Protein AF-A0A2V8TYW5-F1 (afdb_monomer_lite)

Radius of gyration: 23.54 Å; chains: 1; bounding box: 40×70×48 Å

Foldseek 3Di:
DQALVNLVVVLVVLVVCCVVCVVVDDPVVNVVSVVVSVVSVVVSVVNVVVVVVVVCVVVPPPDDDPDPPPDDDDDDDDPPDDDDDDDD

Secondary structure (DSSP, 8-state):
---HHHHHHHHHHHHHHHHHHTTTS-HHHHHHHHHHHHHHHHHHHHHHHHHHHHHHHHH-TTS-------------------------

pLDDT: mean 76.31, std 21.34, range [40.59, 97.56]

Sequence (88 aa):
MVTAGQLKTKIDTLRKKLEEKGPSLSAATRRLKTKRLKRLQRARRVALAMDKKRADEKKGGKTAASPPAAEEKPVAAGSGAAPQEAGA

Structure (mmCIF, N/CA/C/O backbone):
data_AF-A0A2V8TYW5-F1
#
_entry.id   AF-A0A2V8TYW5-F1
#
loop_
_atom_site.group_PDB
_atom_site.id
_atom_site.type_symbol
_atom_site.label_atom_id
_atom_site.label_alt_id
_atom_site.label_comp_id
_atom_site.label_asym_id
_atom_site.label_entity_id
_atom_site.label_seq_id
_atom_site.pdbx_PDB_ins_code
_atom_site.Cartn_x
_atom_site.Cartn_y
_atom_site.Cartn_z
_atom_site.occupancy
_atom_site.B_iso_or_equiv
_atom_site.auth_seq_id
_atom_site.auth_comp_id
_atom_site.auth_asym_id
_atom_site.auth_atom_id
_atom_site.pdbx_PDB_model_num
ATOM 1 N N . MET A 1 1 ? 10.124 -10.334 -5.262 1.00 61.94 1 MET A N 1
ATOM 2 C CA . MET A 1 1 ? 9.878 -8.897 -5.542 1.00 61.94 1 MET A CA 1
ATOM 3 C C . MET A 1 1 ? 8.369 -8.664 -5.501 1.00 61.94 1 MET A C 1
ATOM 5 O O . MET A 1 1 ? 7.654 -9.462 -6.091 1.00 61.94 1 MET A O 1
ATOM 9 N N . VAL A 1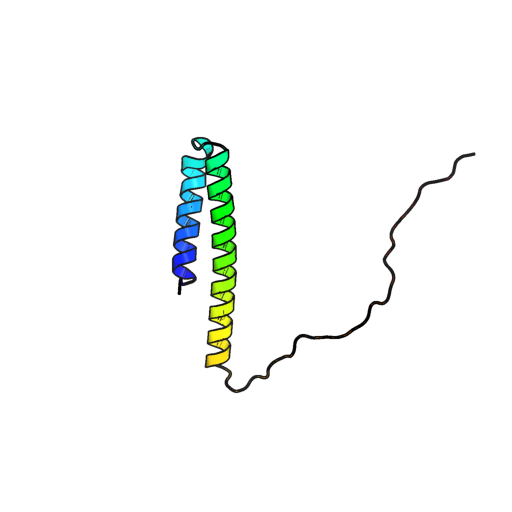 2 ? 7.862 -7.679 -4.749 1.00 77.94 2 VAL A N 1
ATOM 10 C CA . VAL A 1 2 ? 6.404 -7.434 -4.661 1.00 77.94 2 VAL A CA 1
ATOM 11 C C . VAL A 1 2 ? 5.932 -6.762 -5.949 1.00 77.94 2 VAL A C 1
ATOM 13 O O . VAL A 1 2 ? 6.516 -5.758 -6.350 1.00 77.94 2 VAL A O 1
ATOM 16 N N . THR A 1 3 ? 4.883 -7.287 -6.580 1.00 86.81 3 THR A N 1
ATOM 17 C CA . THR A 1 3 ? 4.373 -6.743 -7.850 1.00 86.81 3 THR A CA 1
ATOM 18 C C . THR A 1 3 ? 3.468 -5.528 -7.633 1.00 86.81 3 THR A C 1
ATOM 20 O O . THR A 1 3 ? 2.851 -5.359 -6.572 1.00 86.81 3 THR A O 1
ATOM 23 N N . ALA A 1 4 ? 3.325 -4.681 -8.658 1.00 86.69 4 ALA A N 1
ATOM 24 C CA . ALA A 1 4 ? 2.411 -3.537 -8.613 1.00 86.69 4 ALA A CA 1
ATOM 25 C C . ALA A 1 4 ? 0.947 -3.948 -8.334 1.00 86.69 4 ALA A C 1
ATOM 27 O O . ALA A 1 4 ? 0.217 -3.209 -7.663 1.00 86.69 4 ALA A O 1
ATOM 28 N N . GLY A 1 5 ? 0.536 -5.140 -8.789 1.00 89.12 5 GLY A N 1
ATOM 29 C CA . GLY A 1 5 ? -0.781 -5.727 -8.517 1.00 89.12 5 GLY A CA 1
ATOM 30 C C . GLY A 1 5 ? -0.988 -6.057 -7.036 1.00 89.12 5 GLY A C 1
ATOM 31 O O . GLY A 1 5 ? -1.972 -5.625 -6.439 1.00 89.12 5 GLY A O 1
ATOM 32 N N . GLN A 1 6 ? -0.011 -6.706 -6.394 1.00 91.56 6 GLN A N 1
ATOM 33 C CA . GLN A 1 6 ? -0.064 -6.999 -4.954 1.00 91.56 6 GLN A CA 1
ATOM 34 C C . GLN A 1 6 ? -0.105 -5.720 -4.103 1.00 91.56 6 GLN A C 1
ATOM 36 O O . GLN A 1 6 ? -0.768 -5.674 -3.062 1.00 91.56 6 GLN A O 1
ATOM 41 N N . LEU A 1 7 ? 0.596 -4.666 -4.535 1.00 94.25 7 LEU A N 1
ATOM 42 C CA . LEU A 1 7 ? 0.556 -3.365 -3.866 1.00 94.25 7 LEU A CA 1
ATOM 43 C C . LEU A 1 7 ? -0.809 -2.686 -4.012 1.00 94.25 7 LEU A C 1
ATOM 45 O O . LEU A 1 7 ? -1.269 -2.091 -3.040 1.00 94.25 7 LEU A O 1
ATOM 49 N N . LYS A 1 8 ? -1.476 -2.809 -5.168 1.00 94.50 8 LYS A N 1
ATOM 50 C CA . LYS A 1 8 ? -2.840 -2.293 -5.370 1.00 94.50 8 LYS A CA 1
ATOM 51 C C . LYS A 1 8 ? -3.815 -2.917 -4.371 1.00 94.50 8 LYS A C 1
ATOM 53 O O . LYS A 1 8 ? -4.441 -2.181 -3.617 1.00 94.50 8 LYS A O 1
ATOM 58 N N . THR A 1 9 ? -3.852 -4.245 -4.268 1.00 96.25 9 THR A N 1
ATOM 59 C CA . THR A 1 9 ? -4.749 -4.936 -3.325 1.00 96.25 9 THR A CA 1
ATOM 60 C C . THR A 1 9 ? -4.493 -4.508 -1.879 1.00 96.25 9 THR A C 1
ATOM 62 O O . THR A 1 9 ? -5.427 -4.229 -1.133 1.00 96.25 9 THR A O 1
ATOM 65 N N . LYS A 1 10 ? -3.222 -4.373 -1.470 1.00 95.06 10 LYS A N 1
ATOM 66 C CA . LYS A 1 10 ? -2.875 -3.899 -0.117 1.00 95.06 10 LYS A CA 1
ATOM 67 C C . LYS A 1 10 ? -3.323 -2.457 0.137 1.00 95.06 10 LYS A C 1
ATOM 69 O O . LYS A 1 10 ? -3.732 -2.152 1.256 1.00 95.06 10 LYS A O 1
ATOM 74 N N . ILE A 1 11 ? -3.219 -1.579 -0.863 1.00 96.62 11 ILE A N 1
ATOM 75 C CA . ILE A 1 11 ? -3.693 -0.190 -0.786 1.00 96.62 11 ILE A CA 1
ATOM 76 C C . ILE A 1 11 ? -5.213 -0.169 -0.625 1.00 96.62 11 ILE A C 1
ATOM 78 O O . ILE A 1 11 ? -5.692 0.480 0.302 1.00 96.62 11 ILE A O 1
ATOM 82 N N . ASP A 1 12 ? -5.938 -0.910 -1.463 1.00 97.12 12 ASP A N 1
ATOM 83 C CA . ASP A 1 12 ? -7.404 -0.947 -1.473 1.00 97.12 12 ASP A CA 1
ATOM 84 C C . ASP A 1 12 ? -7.940 -1.473 -0.129 1.00 97.12 12 ASP A C 1
ATOM 86 O O . ASP A 1 12 ? -8.745 -0.814 0.530 1.00 97.12 12 ASP A O 1
ATOM 90 N N . THR A 1 13 ? -7.390 -2.583 0.374 1.00 96.25 13 THR A N 1
ATOM 91 C CA . THR A 1 13 ? -7.772 -3.139 1.682 1.00 96.25 13 THR A CA 1
ATOM 92 C C . THR A 1 13 ? -7.443 -2.197 2.841 1.00 96.25 13 THR A C 1
ATOM 94 O O . THR A 1 13 ? -8.214 -2.088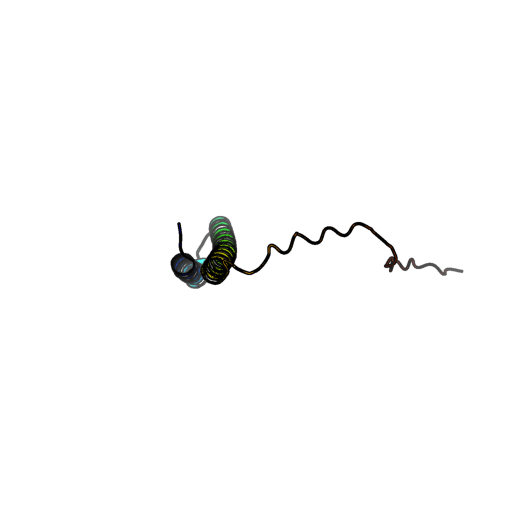 3.795 1.00 96.25 13 THR A O 1
ATOM 97 N N . LEU A 1 14 ? -6.287 -1.523 2.812 1.00 95.56 14 LEU A N 1
ATOM 98 C CA . LEU A 1 14 ? -5.897 -0.608 3.889 1.00 95.56 14 LEU A CA 1
ATOM 99 C C . LEU A 1 14 ? -6.736 0.674 3.873 1.00 95.56 14 LEU A C 1
ATOM 101 O O . LEU A 1 14 ? -7.056 1.193 4.942 1.00 95.56 14 LEU A O 1
ATOM 105 N N . ARG A 1 15 ? -7.100 1.155 2.681 1.00 96.56 15 ARG A N 1
ATOM 106 C CA . ARG A 1 15 ? -8.006 2.285 2.490 1.00 96.56 15 ARG A CA 1
ATOM 107 C C . ARG A 1 15 ? -9.398 1.954 3.019 1.00 96.56 15 ARG A C 1
ATOM 109 O O . ARG A 1 15 ? -9.865 2.666 3.899 1.00 96.56 15 ARG A O 1
ATOM 116 N N . LYS A 1 16 ? -9.973 0.818 2.614 1.00 96.56 16 LYS A N 1
ATOM 117 C CA . LYS A 1 16 ? -11.270 0.341 3.118 1.00 96.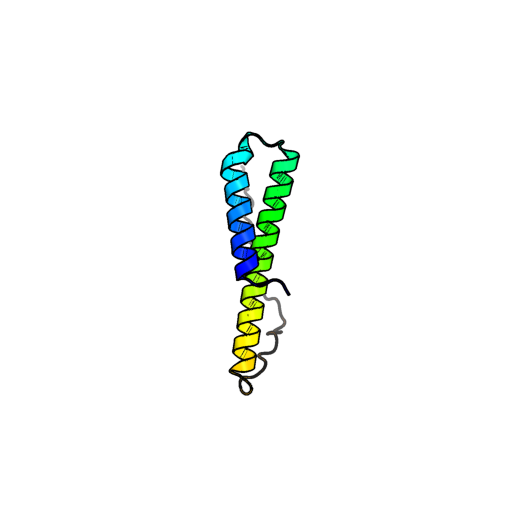56 16 LYS A CA 1
ATOM 118 C C . LYS A 1 16 ? -11.284 0.231 4.648 1.00 96.56 16 LYS A C 1
ATOM 120 O O . LYS A 1 16 ? -12.171 0.759 5.302 1.00 96.56 16 LYS A O 1
ATOM 125 N N . LYS A 1 17 ? -10.227 -0.328 5.253 1.00 93.44 17 LYS A N 1
ATOM 126 C CA . LYS A 1 17 ? -10.086 -0.391 6.724 1.00 93.44 17 LYS A CA 1
ATOM 127 C C . LYS A 1 17 ? -10.013 0.981 7.401 1.00 93.44 17 LYS A C 1
ATOM 129 O O . LYS A 1 17 ? -10.379 1.089 8.568 1.00 93.44 17 LYS A O 1
ATOM 134 N N . LEU A 1 18 ? -9.461 1.991 6.731 1.00 93.75 18 LEU A N 1
ATOM 135 C CA . LEU A 1 18 ? -9.412 3.360 7.245 1.00 93.75 18 LEU A CA 1
ATOM 136 C C . LEU A 1 18 ? -10.746 4.086 7.065 1.00 93.75 18 LEU A C 1
ATOM 138 O O . LEU A 1 18 ? -11.068 4.913 7.902 1.00 93.75 18 LEU A O 1
ATOM 142 N N . GLU A 1 19 ? -11.515 3.774 6.029 1.00 93.81 19 GLU A N 1
ATOM 143 C CA . GLU A 1 19 ? -12.855 4.335 5.826 1.00 93.81 19 GLU A CA 1
ATOM 144 C C . GLU A 1 19 ? -13.854 3.716 6.819 1.00 93.81 19 GLU A C 1
ATOM 146 O O . GLU A 1 19 ? -14.530 4.443 7.536 1.00 93.81 19 GLU A O 1
ATOM 151 N N . GLU A 1 20 ? -13.855 2.388 6.966 1.00 94.38 20 GLU A N 1
ATOM 152 C CA . GLU A 1 20 ? -14.784 1.673 7.856 1.00 94.38 20 GLU A CA 1
ATOM 153 C C . GLU A 1 20 ? -14.436 1.829 9.340 1.00 94.38 20 GLU A C 1
ATOM 155 O O . GLU A 1 20 ? -15.301 2.086 10.168 1.00 94.38 20 GLU A O 1
ATOM 160 N N . LYS A 1 21 ? -13.159 1.633 9.701 1.00 92.25 21 LYS A N 1
ATOM 161 C CA . LYS A 1 21 ? -12.725 1.586 11.110 1.00 92.25 21 LYS A CA 1
ATOM 162 C C . LYS A 1 21 ? -11.930 2.814 11.533 1.00 92.25 21 LYS A C 1
ATOM 164 O O . LYS A 1 21 ? -11.596 2.936 12.704 1.00 92.25 21 LYS A O 1
ATOM 169 N N . GLY A 1 22 ? -11.581 3.717 10.616 1.00 86.88 22 GLY A N 1
ATOM 170 C CA . GLY A 1 22 ? -10.784 4.913 10.919 1.00 86.88 22 GLY A CA 1
ATOM 171 C C . GLY A 1 22 ? -11.331 5.789 12.045 1.00 86.88 22 GLY A C 1
ATOM 172 O O . GLY A 1 22 ? -10.515 6.222 12.863 1.00 86.88 22 GLY A O 1
ATOM 173 N N . PRO A 1 23 ? -12.651 6.038 12.122 1.00 89.44 23 PRO A N 1
ATOM 174 C CA . PRO A 1 23 ? -13.245 6.811 13.213 1.00 89.44 23 PRO A CA 1
ATOM 175 C C . PRO A 1 23 ? -13.116 6.116 14.573 1.00 89.44 23 PRO A C 1
ATOM 177 O O . PRO A 1 23 ? -12.858 6.777 15.571 1.00 89.44 23 PRO A O 1
ATOM 180 N N . SER A 1 24 ? -13.212 4.784 14.598 1.00 91.06 24 SER A N 1
ATOM 181 C CA . SER A 1 24 ? -13.129 3.964 15.815 1.00 91.06 24 SER A CA 1
ATOM 182 C C . SER A 1 24 ? -11.693 3.654 16.261 1.00 91.06 24 SER A C 1
ATOM 184 O O . SER A 1 24 ? -11.484 3.067 17.318 1.00 91.06 24 SER A O 1
ATOM 186 N N . LEU A 1 25 ? -10.682 3.982 15.451 1.00 91.25 25 LEU A N 1
ATOM 187 C CA . LEU A 1 25 ? -9.275 3.757 15.785 1.00 91.25 25 LEU A CA 1
ATOM 188 C C . LEU A 1 25 ? -8.699 4.934 16.572 1.00 91.25 25 LEU A C 1
ATOM 190 O O . LEU A 1 25 ? -8.977 6.094 16.273 1.00 91.25 25 LEU A O 1
ATOM 194 N N . SER A 1 26 ? -7.773 4.636 17.489 1.00 94.38 26 SER A N 1
ATOM 195 C CA . SER A 1 26 ? -6.990 5.675 18.161 1.00 94.38 26 SER A CA 1
ATOM 196 C C . SER A 1 26 ? -6.253 6.559 17.145 1.00 94.38 26 SER A C 1
ATOM 198 O O . SER A 1 26 ? -5.818 6.103 16.077 1.00 94.38 26 SER A O 1
ATOM 200 N N . ALA A 1 27 ? -6.064 7.836 17.486 1.00 93.12 27 ALA A N 1
ATOM 201 C CA . ALA A 1 27 ? -5.395 8.799 16.612 1.00 93.12 27 ALA A CA 1
ATOM 202 C C . ALA A 1 27 ? -3.983 8.334 16.199 1.00 93.12 27 ALA A C 1
ATOM 204 O O . ALA A 1 27 ? -3.589 8.483 15.036 1.00 93.12 27 ALA A O 1
ATOM 205 N N . ALA A 1 28 ? -3.249 7.699 17.119 1.00 94.88 28 ALA A N 1
ATOM 206 C CA . ALA A 1 28 ? -1.929 7.132 16.860 1.00 94.88 28 ALA A CA 1
ATOM 207 C C . ALA A 1 28 ? -1.985 5.998 15.822 1.00 94.88 28 ALA A C 1
ATOM 209 O O . ALA A 1 28 ? -1.251 6.020 14.826 1.00 94.88 28 ALA A O 1
ATOM 210 N N . THR A 1 29 ? -2.901 5.040 15.994 1.00 93.25 29 THR A N 1
ATOM 211 C CA . THR A 1 29 ? -3.066 3.916 15.063 1.00 93.25 29 THR A CA 1
ATOM 212 C C . THR A 1 29 ? -3.561 4.384 13.696 1.00 93.25 29 THR A C 1
ATOM 214 O O . THR A 1 29 ? -3.073 3.901 12.668 1.00 93.25 29 THR A O 1
ATOM 217 N N . ARG A 1 30 ? -4.475 5.360 13.655 1.00 94.38 30 ARG A N 1
ATOM 218 C CA . ARG A 1 30 ? -4.934 5.991 12.411 1.00 94.38 30 ARG A CA 1
ATOM 219 C C . ARG A 1 30 ? -3.768 6.647 11.675 1.00 94.38 30 ARG A C 1
ATOM 221 O O . ARG A 1 30 ? -3.537 6.335 10.509 1.00 94.38 30 ARG A O 1
ATOM 228 N N . ARG A 1 31 ? -2.956 7.463 12.361 1.00 95.25 31 ARG A N 1
ATOM 229 C CA . ARG A 1 31 ? -1.762 8.111 11.783 1.00 95.25 31 ARG A CA 1
ATOM 230 C C . ARG A 1 31 ? -0.766 7.089 11.233 1.00 95.25 31 ARG A C 1
ATOM 232 O O . ARG A 1 31 ? -0.246 7.280 10.131 1.00 95.25 31 ARG A O 1
ATOM 239 N N . LEU A 1 32 ? -0.518 5.999 11.962 1.00 96.00 32 LEU A N 1
ATOM 240 C CA . LEU A 1 32 ? 0.373 4.921 11.524 1.00 96.00 32 LEU A CA 1
ATOM 241 C C . LEU A 1 32 ? -0.139 4.250 10.241 1.00 96.00 32 LEU A C 1
ATOM 243 O O . LEU A 1 32 ? 0.617 4.097 9.277 1.00 96.00 32 LEU A O 1
ATOM 247 N N . LYS A 1 33 ? -1.428 3.896 10.195 1.00 94.81 33 LYS A N 1
ATOM 248 C CA . LYS A 1 33 ? -2.058 3.280 9.017 1.00 94.81 33 LYS A CA 1
ATOM 249 C C . LYS A 1 33 ? -2.073 4.231 7.819 1.00 94.81 33 LYS A C 1
ATOM 251 O O . LYS A 1 33 ? -1.712 3.809 6.723 1.00 94.81 33 LYS A O 1
ATOM 256 N N . THR A 1 34 ? -2.359 5.516 8.016 1.00 95.00 34 THR A N 1
ATOM 257 C CA . THR A 1 34 ? -2.291 6.529 6.949 1.00 95.00 34 THR A CA 1
ATOM 258 C C . THR A 1 34 ? -0.865 6.706 6.420 1.00 95.00 34 THR A C 1
ATOM 260 O O . THR A 1 34 ? -0.654 6.771 5.207 1.00 95.00 34 THR A O 1
ATOM 263 N N . LYS A 1 35 ? 0.155 6.719 7.293 1.00 97.56 35 LYS A N 1
ATOM 264 C CA . LYS A 1 35 ? 1.565 6.721 6.859 1.00 97.56 35 LYS A CA 1
ATOM 265 C C . LYS A 1 35 ? 1.893 5.473 6.038 1.00 97.56 35 LYS A C 1
ATOM 267 O O . LYS A 1 35 ? 2.535 5.581 4.992 1.00 97.56 35 LYS A O 1
ATOM 272 N N . ARG A 1 36 ? 1.433 4.298 6.478 1.00 96.19 36 ARG A N 1
ATOM 273 C CA . ARG A 1 36 ? 1.619 3.036 5.748 1.00 96.19 36 ARG A CA 1
ATOM 274 C C . ARG A 1 36 ? 0.944 3.071 4.376 1.00 96.19 36 ARG A C 1
ATOM 276 O O . ARG A 1 36 ? 1.569 2.654 3.405 1.00 96.19 36 ARG A O 1
ATOM 283 N N . LEU A 1 37 ? -0.262 3.630 4.276 1.00 96.88 37 LEU A N 1
ATOM 284 C CA . LEU A 1 37 ? -0.971 3.826 3.008 1.00 96.88 37 LEU A CA 1
ATOM 285 C C . LEU A 1 37 ? -0.141 4.666 2.030 1.00 96.88 37 LEU A C 1
ATOM 287 O O . LEU A 1 37 ? 0.110 4.227 0.908 1.00 96.88 37 LEU A O 1
ATOM 291 N N . LYS A 1 38 ? 0.374 5.819 2.478 1.00 97.38 38 LYS A N 1
ATOM 292 C CA . LYS A 1 38 ? 1.233 6.687 1.651 1.00 97.38 38 LYS A CA 1
ATOM 293 C C . LYS A 1 38 ? 2.508 5.969 1.188 1.00 97.38 38 LYS A C 1
ATOM 295 O O . LYS A 1 38 ? 2.911 6.116 0.035 1.00 97.38 38 LYS A O 1
ATOM 300 N N . ARG A 1 39 ? 3.136 5.165 2.057 1.00 97.25 39 ARG A N 1
ATOM 301 C CA . ARG A 1 39 ? 4.321 4.360 1.697 1.00 97.25 39 ARG A CA 1
ATOM 302 C C . ARG A 1 39 ? 3.997 3.317 0.626 1.00 97.25 39 ARG A C 1
ATOM 304 O O . ARG A 1 39 ? 4.739 3.211 -0.345 1.00 97.25 39 ARG A O 1
ATOM 311 N N . LEU A 1 40 ? 2.880 2.601 0.759 1.00 95.88 40 LEU A N 1
ATOM 312 C CA . LEU A 1 40 ? 2.447 1.611 -0.234 1.00 95.88 40 LEU A CA 1
ATOM 313 C C . LEU A 1 40 ? 2.122 2.257 -1.587 1.00 95.88 40 LEU A C 1
ATOM 315 O O . LEU A 1 40 ? 2.515 1.728 -2.623 1.00 95.88 40 LEU A O 1
ATOM 319 N N . GLN A 1 41 ? 1.474 3.424 -1.592 1.00 96.00 41 GLN A N 1
ATOM 320 C CA . GLN A 1 41 ? 1.210 4.182 -2.819 1.00 96.00 41 GLN A CA 1
ATOM 321 C C . GLN A 1 41 ? 2.504 4.595 -3.529 1.00 96.00 41 GLN A C 1
ATOM 323 O O . GLN A 1 41 ? 2.608 4.433 -4.744 1.00 96.00 41 GLN A O 1
ATOM 328 N N . ARG A 1 42 ? 3.510 5.083 -2.787 1.00 96.56 42 ARG A N 1
ATOM 329 C CA . ARG A 1 42 ? 4.836 5.393 -3.349 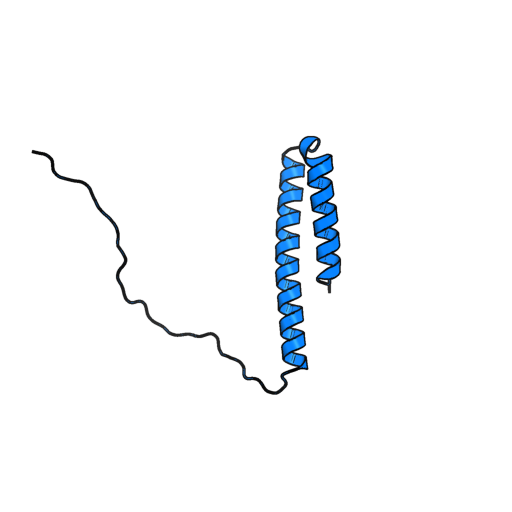1.00 96.56 42 ARG A CA 1
ATOM 330 C C . ARG A 1 42 ? 5.516 4.141 -3.900 1.00 96.56 42 ARG A C 1
ATOM 332 O O . ARG A 1 42 ? 5.958 4.163 -5.043 1.00 96.56 42 ARG A O 1
ATOM 339 N N . ALA A 1 43 ? 5.523 3.045 -3.140 1.00 94.12 43 ALA A N 1
ATOM 340 C CA . ALA A 1 43 ? 6.079 1.771 -3.591 1.00 94.12 43 ALA A CA 1
ATOM 341 C C . ALA A 1 43 ? 5.406 1.278 -4.881 1.00 94.12 43 ALA A C 1
ATOM 343 O O . ALA A 1 43 ? 6.090 0.794 -5.774 1.00 94.12 43 ALA A O 1
ATOM 344 N N . ARG A 1 44 ? 4.085 1.465 -5.024 1.00 94.19 44 ARG A N 1
ATOM 345 C CA . ARG A 1 44 ? 3.363 1.109 -6.253 1.00 94.19 44 ARG A CA 1
ATOM 346 C C . ARG A 1 44 ? 3.831 1.937 -7.447 1.00 94.19 44 ARG A C 1
ATOM 348 O O . ARG A 1 44 ? 4.013 1.373 -8.517 1.00 94.19 44 ARG A O 1
ATOM 355 N N . ARG A 1 45 ? 4.049 3.247 -7.278 1.00 94.25 45 ARG A N 1
ATOM 356 C CA . ARG A 1 45 ? 4.587 4.100 -8.357 1.00 94.25 45 ARG A CA 1
ATOM 357 C C . ARG A 1 45 ? 5.980 3.649 -8.784 1.00 94.25 45 ARG A C 1
ATOM 359 O O . ARG A 1 45 ? 6.239 3.571 -9.977 1.00 94.25 45 ARG A O 1
ATOM 366 N N . VAL A 1 46 ? 6.840 3.315 -7.821 1.00 93.69 46 VAL A N 1
ATOM 367 C CA . VAL A 1 46 ? 8.193 2.811 -8.100 1.00 93.69 46 VAL A CA 1
ATOM 368 C C . VAL A 1 46 ? 8.137 1.459 -8.804 1.00 93.69 46 VAL A C 1
ATOM 370 O O . VAL A 1 46 ? 8.814 1.288 -9.808 1.00 93.69 46 VAL A O 1
ATOM 373 N N . ALA A 1 47 ? 7.301 0.528 -8.336 1.00 91.94 47 ALA A N 1
ATOM 374 C CA . ALA A 1 47 ? 7.119 -0.767 -8.987 1.00 91.94 47 ALA A CA 1
ATOM 375 C C . ALA A 1 47 ? 6.665 -0.595 -10.443 1.00 91.94 47 ALA A C 1
ATOM 377 O O . ALA A 1 47 ? 7.295 -1.143 -11.333 1.00 91.94 47 ALA A O 1
ATOM 378 N N . LEU A 1 48 ? 5.673 0.265 -10.701 1.00 91.19 48 LEU A N 1
ATOM 379 C CA . LEU A 1 48 ? 5.233 0.573 -12.065 1.00 91.19 48 LEU A CA 1
ATOM 380 C C . LEU A 1 48 ? 6.337 1.212 -12.919 1.00 91.19 48 LEU A C 1
ATOM 382 O O . LEU A 1 48 ? 6.433 0.913 -14.103 1.00 91.19 48 LEU A O 1
ATOM 386 N N . ALA A 1 49 ? 7.165 2.091 -12.350 1.00 89.75 49 ALA A N 1
ATOM 387 C CA . ALA A 1 49 ? 8.291 2.683 -13.070 1.00 89.75 49 ALA A CA 1
ATOM 388 C C . ALA A 1 49 ? 9.374 1.641 -13.398 1.00 89.75 49 ALA A C 1
ATOM 390 O O . ALA A 1 49 ? 9.923 1.663 -14.494 1.00 89.75 49 ALA A O 1
ATOM 391 N N . MET A 1 50 ? 9.652 0.714 -12.479 1.00 89.31 50 MET A N 1
ATOM 392 C CA . MET A 1 50 ? 10.585 -0.393 -12.707 1.00 89.31 50 MET A CA 1
ATOM 393 C C . MET A 1 50 ? 10.040 -1.395 -13.727 1.00 89.31 50 MET A C 1
ATOM 395 O O . MET A 1 50 ? 10.794 -1.864 -14.572 1.00 89.31 50 MET A O 1
ATOM 399 N N . ASP A 1 51 ? 8.739 -1.687 -13.687 1.00 86.56 51 ASP A N 1
ATOM 400 C CA . ASP A 1 51 ? 8.074 -2.555 -14.661 1.00 86.56 51 ASP A CA 1
ATOM 401 C C . ASP A 1 51 ? 8.119 -1.932 -16.067 1.00 86.56 51 ASP A C 1
ATOM 403 O O . ASP A 1 51 ? 8.404 -2.637 -17.033 1.00 86.56 51 ASP A O 1
ATOM 407 N N . LYS A 1 52 ? 7.926 -0.607 -16.180 1.00 86.81 52 LYS A N 1
ATOM 408 C CA . LYS A 1 52 ? 8.117 0.140 -17.435 1.00 86.81 52 LYS A CA 1
ATOM 409 C C . LYS A 1 52 ? 9.561 0.067 -17.922 1.00 86.81 52 LYS A C 1
ATOM 411 O O . LYS A 1 52 ? 9.773 -0.429 -19.016 1.00 86.81 52 LYS A O 1
ATOM 416 N N . LYS A 1 53 ? 10.543 0.420 -17.080 1.00 83.25 53 LYS A N 1
ATOM 417 C CA . LYS A 1 53 ? 11.973 0.315 -17.427 1.00 83.25 53 LYS A CA 1
ATOM 418 C C . LYS A 1 53 ? 12.349 -1.081 -17.925 1.00 83.25 53 LYS A C 1
ATOM 420 O O . LYS A 1 53 ? 13.019 -1.199 -18.937 1.00 83.25 53 LYS A O 1
ATOM 425 N N . ARG A 1 54 ? 11.866 -2.139 -17.264 1.00 82.31 54 ARG A N 1
ATOM 426 C CA . ARG A 1 54 ? 12.090 -3.527 -17.703 1.00 82.31 54 ARG A CA 1
ATOM 427 C C . ARG A 1 54 ? 11.415 -3.850 -19.034 1.00 82.31 54 ARG A C 1
ATOM 429 O O . ARG A 1 54 ? 11.952 -4.641 -19.805 1.00 82.31 54 ARG A O 1
ATOM 436 N N . ALA A 1 55 ? 10.229 -3.302 -19.287 1.00 79.50 55 ALA A N 1
ATOM 437 C CA . ALA A 1 55 ? 9.552 -3.453 -20.570 1.00 79.50 55 ALA A CA 1
ATOM 438 C C . ALA A 1 55 ? 10.298 -2.702 -21.684 1.00 79.50 55 ALA A C 1
ATOM 440 O O . ALA A 1 55 ? 10.461 -3.255 -22.769 1.00 79.50 55 ALA A O 1
ATOM 441 N N . ASP A 1 56 ? 10.803 -1.502 -21.397 1.00 74.56 56 ASP A N 1
ATOM 442 C CA . ASP A 1 56 ? 11.626 -0.706 -22.308 1.00 74.56 56 ASP A CA 1
ATOM 443 C C . ASP A 1 56 ? 12.971 -1.394 -22.593 1.00 74.56 56 ASP A C 1
ATOM 445 O O . ASP A 1 56 ? 13.348 -1.506 -23.752 1.00 74.56 56 ASP A O 1
ATOM 449 N N . GLU A 1 57 ? 13.648 -1.969 -21.591 1.00 68.62 57 GLU A N 1
ATOM 450 C CA . GLU A 1 57 ? 14.871 -2.768 -21.790 1.00 68.62 57 GLU A CA 1
ATOM 451 C C . GLU A 1 57 ? 14.612 -4.024 -22.635 1.00 68.62 57 GLU A C 1
ATOM 453 O O . GLU A 1 57 ? 15.379 -4.329 -23.546 1.00 68.62 57 GLU A O 1
ATOM 458 N N . LYS A 1 58 ? 13.502 -4.738 -22.396 1.00 63.78 58 LYS A N 1
ATOM 459 C CA . LYS A 1 58 ? 13.130 -5.912 -23.206 1.00 63.78 58 LYS A CA 1
ATOM 460 C C . LYS A 1 58 ? 12.728 -5.560 -24.637 1.00 63.78 58 LYS A C 1
ATOM 462 O O . LYS A 1 58 ? 12.870 -6.398 -25.521 1.00 63.78 58 LYS A O 1
ATOM 467 N N . LYS A 1 59 ? 12.213 -4.351 -24.866 1.00 58.88 59 LYS A N 1
ATOM 468 C CA . LYS A 1 59 ? 11.847 -3.852 -26.199 1.00 58.88 59 LYS A CA 1
ATOM 469 C C . LYS A 1 59 ? 13.007 -3.115 -26.885 1.00 58.88 59 LYS A C 1
ATOM 471 O O . LYS A 1 59 ? 12.950 -2.878 -28.086 1.00 58.88 59 LYS A O 1
ATOM 476 N N . GLY A 1 60 ? 14.048 -2.765 -26.133 1.00 51.09 60 GLY A N 1
ATOM 477 C CA . GLY A 1 60 ? 14.983 -1.698 -26.464 1.00 51.09 60 GLY A CA 1
ATOM 478 C C . GLY A 1 60 ? 16.446 -2.040 -26.219 1.00 51.09 60 GLY A C 1
ATOM 479 O O . GLY A 1 60 ? 17.196 -1.173 -25.786 1.00 51.09 60 GLY A O 1
ATOM 480 N N . GLY A 1 61 ? 16.911 -3.208 -26.676 1.00 50.03 61 GLY A N 1
ATOM 481 C CA . GLY A 1 61 ? 18.333 -3.403 -27.017 1.00 50.03 61 GLY A CA 1
ATOM 482 C C . GLY A 1 61 ? 18.885 -2.389 -28.044 1.00 50.03 61 GLY A C 1
ATOM 483 O O . GLY A 1 61 ? 20.030 -2.495 -28.468 1.00 50.03 61 GLY A O 1
A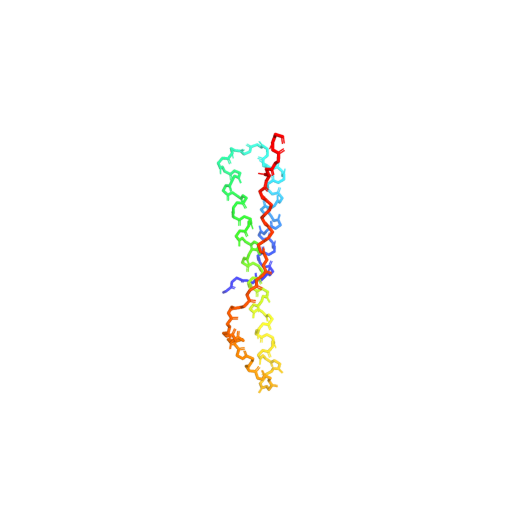TOM 484 N N . LYS A 1 62 ? 18.085 -1.398 -28.459 1.00 49.66 62 LYS A N 1
ATOM 485 C CA . LYS A 1 62 ? 18.468 -0.281 -29.313 1.00 49.66 62 LYS A CA 1
ATOM 486 C C . LYS A 1 62 ? 17.661 0.982 -28.987 1.00 49.66 62 LYS A C 1
ATOM 488 O O . LYS A 1 62 ? 16.967 1.497 -29.850 1.00 49.66 62 LYS A O 1
ATOM 493 N N . THR A 1 63 ? 17.754 1.513 -27.771 1.00 47.97 63 THR A N 1
ATOM 494 C CA . THR A 1 63 ? 17.569 2.967 -27.608 1.00 47.97 63 THR A CA 1
ATOM 495 C C . THR A 1 63 ? 18.370 3.473 -26.425 1.00 47.97 63 THR A C 1
ATOM 497 O O . THR A 1 63 ? 18.047 3.211 -25.272 1.00 47.97 63 THR A O 1
ATOM 500 N N . ALA A 1 64 ? 19.457 4.140 -26.802 1.00 50.41 64 ALA A N 1
ATOM 501 C CA . ALA A 1 64 ? 20.369 4.970 -26.044 1.00 50.41 64 ALA A CA 1
ATOM 502 C C . ALA A 1 64 ? 19.939 5.335 -24.619 1.00 50.41 64 ALA A C 1
ATOM 504 O O . ALA A 1 64 ? 18.878 5.910 -24.376 1.00 50.41 64 ALA A O 1
ATOM 505 N N . ALA A 1 65 ? 20.881 5.112 -23.705 1.00 54.22 65 ALA A N 1
ATOM 506 C CA . ALA A 1 65 ? 21.051 5.941 -22.533 1.00 54.22 65 ALA A CA 1
ATOM 507 C C . ALA A 1 65 ? 20.907 7.422 -22.923 1.00 54.22 65 ALA A C 1
ATOM 509 O O . ALA A 1 65 ? 21.785 7.984 -23.572 1.00 54.22 65 ALA A O 1
ATOM 510 N N . SER A 1 66 ? 19.811 8.062 -22.520 1.00 43.56 66 SER A N 1
ATOM 511 C CA . SER A 1 66 ? 19.859 9.500 -22.292 1.00 43.56 66 SER A CA 1
ATOM 512 C C . SER A 1 66 ? 20.651 9.697 -20.999 1.00 43.56 66 SER A C 1
ATOM 514 O O . SER A 1 66 ? 20.197 9.227 -19.948 1.00 43.56 66 SER A O 1
ATOM 516 N N . PRO A 1 67 ? 21.841 10.322 -21.042 1.00 49.81 67 PRO A N 1
ATOM 517 C CA . PRO A 1 67 ? 22.521 10.721 -19.821 1.00 49.81 67 PRO A CA 1
ATOM 518 C C . PRO A 1 67 ? 21.614 11.682 -19.032 1.00 49.81 67 PRO A C 1
ATOM 520 O O . PRO A 1 67 ? 20.774 12.364 -19.630 1.00 49.81 67 PRO A O 1
ATOM 523 N N . PRO A 1 68 ? 21.737 11.741 -17.692 1.00 46.16 68 PRO A N 1
ATOM 524 C CA . PRO A 1 68 ? 21.129 12.830 -16.942 1.00 46.16 68 PRO A CA 1
ATOM 525 C C . PRO A 1 68 ? 21.645 14.134 -17.552 1.00 46.16 68 PRO A C 1
ATOM 527 O O . PRO A 1 68 ? 22.854 14.309 -17.674 1.00 46.16 68 PRO A O 1
ATOM 530 N N . ALA A 1 69 ? 20.731 15.004 -17.982 1.00 47.09 69 ALA A N 1
ATOM 531 C CA . ALA A 1 69 ? 21.058 16.350 -18.420 1.00 47.09 69 ALA A CA 1
ATOM 532 C C . ALA A 1 69 ? 21.722 17.088 -17.248 1.00 47.09 69 ALA A C 1
ATOM 534 O O . ALA A 1 69 ? 21.057 17.641 -16.374 1.00 47.09 69 ALA A O 1
ATOM 535 N N . ALA A 1 70 ? 23.046 16.997 -17.197 1.00 52.69 70 ALA A N 1
ATOM 536 C CA . ALA A 1 70 ? 23.905 17.913 -16.490 1.00 52.69 70 ALA A CA 1
ATOM 537 C C . ALA A 1 70 ? 24.167 19.066 -17.459 1.00 52.69 70 ALA A C 1
ATOM 539 O O . ALA A 1 70 ? 25.061 18.984 -18.294 1.00 52.69 70 ALA A O 1
ATOM 540 N N . GLU A 1 71 ? 23.362 20.119 -17.358 1.00 46.62 71 GLU A N 1
ATOM 541 C CA . GLU A 1 71 ? 23.791 21.450 -17.772 1.00 46.62 71 GLU A CA 1
ATOM 542 C C . GLU A 1 71 ? 23.813 22.345 -16.535 1.00 46.62 71 GLU A C 1
ATOM 544 O O . GLU A 1 71 ? 22.799 22.758 -15.970 1.00 46.62 71 GLU A O 1
ATOM 549 N N . GLU A 1 72 ? 25.041 22.549 -16.076 1.00 41.56 72 GLU A N 1
ATOM 550 C CA . GLU A 1 72 ? 25.502 23.688 -15.304 1.00 41.56 72 GLU A CA 1
ATOM 551 C C . GLU A 1 72 ? 25.028 25.019 -15.913 1.00 41.56 72 GLU A C 1
ATOM 553 O O . GLU A 1 72 ? 25.425 25.365 -17.019 1.00 41.56 72 GLU A O 1
ATOM 558 N N . LYS A 1 73 ? 24.258 25.816 -15.166 1.00 45.44 73 LYS A N 1
ATOM 559 C CA . LYS A 1 73 ? 24.685 27.091 -14.543 1.00 45.44 73 LYS A CA 1
ATOM 560 C C . LYS A 1 73 ? 23.479 27.967 -14.171 1.00 45.44 73 LYS A C 1
ATOM 562 O O . LYS A 1 73 ? 22.491 28.007 -14.899 1.00 45.44 73 LYS A O 1
ATOM 567 N N . PRO A 1 74 ? 23.556 28.686 -13.036 1.00 56.72 74 PRO A N 1
ATOM 568 C CA . PRO A 1 74 ? 22.485 29.538 -12.548 1.00 56.72 74 PRO A CA 1
ATOM 569 C C . PRO A 1 74 ? 22.571 30.915 -13.209 1.00 56.72 74 PRO A C 1
ATOM 571 O O . PRO A 1 74 ? 23.592 31.587 -13.091 1.00 56.72 74 PRO A O 1
ATOM 574 N N . VAL A 1 75 ? 21.496 31.377 -13.846 1.00 40.59 75 VAL A N 1
ATOM 575 C CA . VAL A 1 75 ? 21.341 32.799 -14.177 1.00 40.59 75 VAL A CA 1
ATOM 576 C C . VAL A 1 75 ? 19.905 33.242 -13.903 1.00 40.59 75 VAL A C 1
ATOM 578 O O . VAL A 1 75 ? 18.993 32.995 -14.677 1.00 40.59 75 VAL A O 1
ATOM 581 N N . ALA A 1 76 ? 19.793 33.892 -12.745 1.00 42.41 76 ALA A N 1
ATOM 582 C CA . ALA A 1 76 ? 19.093 35.142 -12.472 1.00 42.41 76 ALA A CA 1
ATOM 583 C C . ALA A 1 76 ? 17.564 35.283 -12.618 1.00 42.41 76 ALA A C 1
ATOM 585 O O . ALA A 1 76 ? 16.916 34.845 -13.558 1.00 42.41 76 ALA A O 1
ATOM 586 N N . ALA A 1 77 ? 17.089 36.126 -11.695 1.00 46.62 77 ALA A N 1
ATOM 587 C CA . ALA A 1 77 ? 15.948 37.029 -11.796 1.00 46.62 77 ALA A CA 1
ATOM 588 C C . ALA A 1 77 ? 14.562 36.445 -11.494 1.00 46.62 77 ALA A C 1
ATOM 590 O O . ALA A 1 77 ? 13.776 36.097 -12.366 1.00 46.62 77 ALA A O 1
ATOM 591 N N . GLY A 1 78 ? 14.232 36.474 -10.202 1.00 42.00 78 GLY A N 1
ATOM 592 C CA . GLY A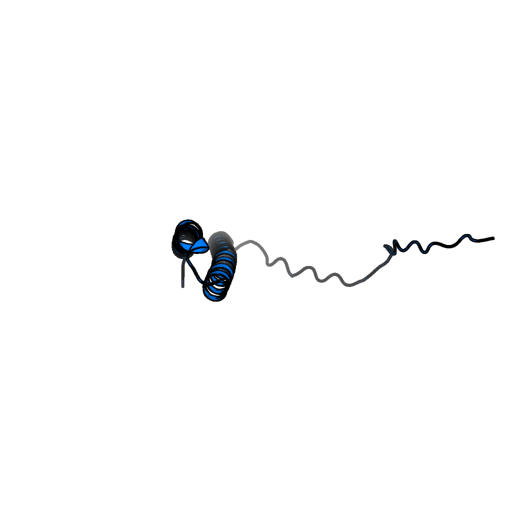 1 78 ? 12.863 36.349 -9.717 1.00 42.00 78 GLY A CA 1
ATOM 593 C C . GLY A 1 78 ? 12.689 36.842 -8.281 1.00 42.00 78 GLY A C 1
ATOM 594 O O . GLY A 1 78 ? 11.917 36.248 -7.537 1.00 42.00 78 GLY A O 1
ATOM 595 N N . SER A 1 79 ? 13.417 37.886 -7.859 1.00 41.59 79 SER A N 1
ATOM 596 C CA . SER A 1 79 ? 13.137 38.569 -6.586 1.00 41.59 79 SER A CA 1
ATOM 597 C C . SER A 1 79 ? 11.900 39.448 -6.747 1.00 41.59 79 SER A C 1
ATOM 599 O O . SER A 1 79 ? 11.990 40.658 -6.925 1.00 41.59 79 SER A O 1
ATOM 601 N N . GLY A 1 80 ? 10.728 38.820 -6.688 1.00 48.81 80 GLY A N 1
ATOM 602 C CA . GLY A 1 80 ? 9.504 39.491 -6.278 1.00 48.81 80 GLY A CA 1
ATOM 603 C C . GLY A 1 80 ? 9.555 39.692 -4.769 1.00 48.81 80 GLY A C 1
ATOM 604 O O . GLY A 1 80 ? 9.097 38.840 -4.014 1.00 48.81 80 GLY A O 1
ATOM 605 N N . ALA A 1 81 ? 10.150 40.797 -4.333 1.00 40.75 81 ALA A N 1
ATOM 606 C CA . ALA A 1 81 ? 10.062 41.270 -2.961 1.00 40.75 81 ALA A CA 1
ATOM 607 C C . ALA A 1 81 ? 9.731 42.759 -3.016 1.00 40.75 81 ALA A C 1
ATOM 609 O O . ALA A 1 81 ? 10.601 43.591 -3.247 1.00 40.75 81 ALA A O 1
ATOM 610 N N . ALA A 1 82 ? 8.449 43.072 -2.849 1.00 51.94 82 ALA A N 1
ATOM 611 C CA . ALA A 1 82 ? 8.017 44.394 -2.439 1.00 51.94 82 ALA A CA 1
ATOM 612 C C . ALA A 1 82 ? 8.341 44.562 -0.947 1.00 51.94 82 ALA A C 1
ATOM 614 O O . ALA A 1 82 ? 7.905 43.727 -0.148 1.00 51.94 82 ALA A O 1
ATOM 615 N N . PRO A 1 83 ? 9.029 45.637 -0.544 1.00 49.94 83 PRO A N 1
ATOM 616 C CA . PRO A 1 83 ? 8.826 46.233 0.756 1.00 49.94 83 PRO A CA 1
ATOM 617 C C . PRO A 1 83 ? 8.010 47.519 0.604 1.00 49.94 83 PRO A C 1
ATOM 619 O O . PRO A 1 83 ? 8.254 48.358 -0.259 1.00 49.94 83 PRO A O 1
ATOM 622 N N . GLN A 1 84 ? 7.003 47.613 1.463 1.00 51.06 84 GLN A N 1
ATOM 623 C CA . GLN A 1 84 ? 6.268 48.826 1.776 1.00 51.06 84 GLN A CA 1
ATOM 624 C C . GLN A 1 84 ? 7.241 49.893 2.290 1.00 51.06 84 GLN A C 1
ATOM 626 O O . GLN A 1 84 ? 8.009 49.586 3.193 1.00 51.06 84 GLN A O 1
ATOM 631 N N . GLU A 1 85 ? 7.152 51.122 1.787 1.00 48.66 85 GLU A N 1
ATOM 632 C CA . GLU A 1 85 ? 7.314 52.334 2.599 1.00 48.66 85 GLU A CA 1
ATOM 633 C C . GLU A 1 85 ? 6.937 53.573 1.779 1.00 48.66 85 GLU A C 1
ATOM 635 O O . GLU A 1 85 ? 7.546 53.867 0.756 1.00 48.66 85 GLU A O 1
ATOM 640 N N . ALA A 1 86 ? 5.921 54.298 2.240 1.00 47.31 86 ALA A N 1
ATOM 641 C CA . ALA A 1 86 ? 5.760 55.724 1.982 1.00 47.31 86 ALA A CA 1
ATOM 642 C C . ALA A 1 86 ? 4.916 56.285 3.131 1.00 47.31 86 ALA A C 1
ATOM 644 O O . ALA A 1 86 ? 3.686 56.245 3.106 1.00 47.31 86 ALA A O 1
ATOM 645 N N . GLY A 1 87 ? 5.612 56.701 4.185 1.00 55.12 87 GLY A N 1
ATOM 646 C CA . GLY A 1 87 ? 5.105 57.633 5.179 1.00 55.12 87 GLY A CA 1
ATOM 647 C C . GLY A 1 87 ? 5.691 59.025 4.934 1.00 55.12 87 GLY A C 1
ATOM 648 O O . GLY A 1 87 ? 6.776 59.130 4.360 1.00 55.12 87 GLY A O 1
ATOM 649 N N . ALA A 1 88 ? 4.970 60.018 5.467 1.00 48.81 88 ALA A N 1
ATOM 650 C CA . ALA A 1 88 ? 5.205 61.470 5.491 1.00 48.81 88 ALA A CA 1
ATOM 651 C C . ALA A 1 88 ? 4.706 62.259 4.270 1.00 48.81 88 ALA A C 1
ATOM 653 O O . ALA A 1 88 ? 5.360 62.239 3.206 1.00 48.81 88 ALA A O 1
#